Protein AF-A0A8E0I8R3-F1 (afdb_monomer)

Mean predicted aligned error: 4.96 Å

Foldseek 3Di:
DDDDPVNVVVVLVVVCVVQVLLLVLLVVVLVVQVVVQVVVVVPDPDFKGKDAQVVSQVSSVVSVGDDPDPVVSSVNSVVSSVVVLVVVVWAWDDPVPDDPRMTMTGHDPVVVVVVD

Radius of gyration: 15.64 Å; Cα contacts (8 Å, |Δi|>4): 109; chains: 1; bounding box: 36×32×54 Å

Structure (mmCIF, N/CA/C/O backbone):
data_AF-A0A8E0I8R3-F1
#
_entry.id   AF-A0A8E0I8R3-F1
#
loop_
_atom_site.group_PDB
_atom_site.id
_atom_site.type_symbol
_atom_site.label_atom_id
_atom_site.label_alt_id
_atom_site.label_comp_id
_atom_site.label_asym_id
_atom_site.label_entity_id
_atom_site.label_seq_id
_atom_site.pdbx_PDB_ins_code
_atom_site.Cartn_x
_atom_site.Cartn_y
_atom_site.Cartn_z
_atom_site.occupancy
_atom_site.B_iso_or_equiv
_atom_site.auth_seq_id
_atom_site.auth_comp_id
_atom_site.auth_asym_id
_atom_site.auth_atom_id
_atom_site.pdbx_PDB_model_num
ATOM 1 N N . MET A 1 1 ? -1.372 -12.778 -32.739 1.00 64.44 1 MET A N 1
ATOM 2 C CA . MET A 1 1 ? -1.501 -13.107 -31.302 1.00 64.44 1 MET A CA 1
ATOM 3 C C . MET A 1 1 ? -1.943 -11.847 -30.588 1.00 64.44 1 MET A C 1
ATOM 5 O O . MET A 1 1 ? -1.314 -10.819 -30.800 1.00 64.44 1 MET A O 1
ATOM 9 N N . GLY A 1 2 ? -3.061 -11.898 -29.862 1.00 81.56 2 GLY A N 1
ATOM 10 C CA .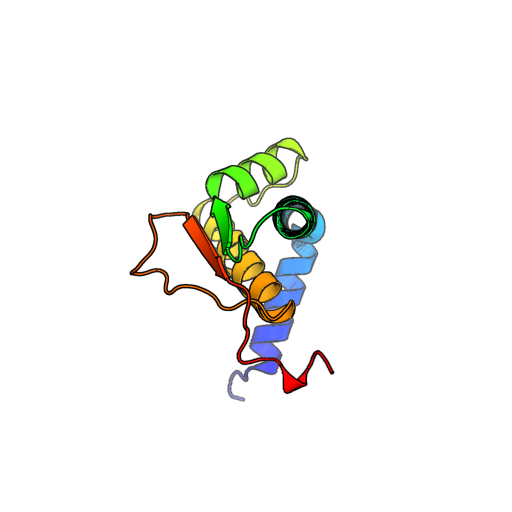 GLY A 1 2 ? -3.536 -10.765 -29.063 1.00 81.56 2 GLY A CA 1
ATOM 11 C C . GLY A 1 2 ? -2.768 -10.673 -27.747 1.00 81.56 2 GLY A C 1
ATOM 12 O O . GLY A 1 2 ? -2.280 -11.691 -27.259 1.00 81.56 2 GLY A O 1
ATOM 13 N N . ILE A 1 3 ? -2.647 -9.463 -27.205 1.00 84.81 3 ILE A N 1
ATOM 14 C CA . ILE A 1 3 ? -2.138 -9.242 -25.849 1.00 84.81 3 ILE A CA 1
ATOM 15 C C . ILE A 1 3 ? -3.190 -9.774 -24.871 1.00 84.81 3 ILE A C 1
ATOM 17 O O . ILE A 1 3 ? -4.355 -9.389 -24.966 1.00 84.81 3 ILE A O 1
ATOM 21 N N . ASP A 1 4 ? -2.787 -10.648 -23.951 1.00 90.94 4 ASP A N 1
ATOM 22 C CA . ASP A 1 4 ? -3.657 -11.180 -22.898 1.00 90.94 4 ASP A CA 1
ATOM 23 C C . ASP A 1 4 ? -3.275 -10.647 -21.505 1.00 90.94 4 ASP A C 1
ATOM 25 O O . ASP A 1 4 ? -2.210 -10.059 -21.300 1.00 90.94 4 ASP A O 1
ATOM 29 N N . ASN A 1 5 ? -4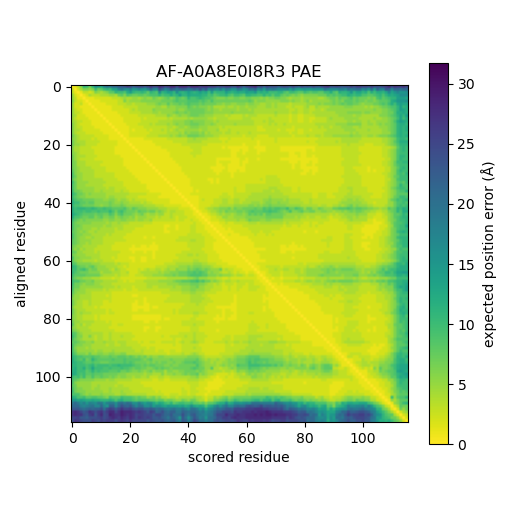.163 -10.847 -20.528 1.00 88.25 5 ASN A N 1
ATOM 30 C CA . ASN A 1 5 ? -3.961 -10.360 -19.164 1.00 88.25 5 ASN A CA 1
ATOM 31 C C . ASN A 1 5 ? -2.722 -10.966 -18.487 1.00 88.25 5 ASN A C 1
ATOM 33 O O . ASN A 1 5 ? -2.051 -10.279 -17.723 1.00 88.25 5 ASN A O 1
ATOM 37 N N . ASN A 1 6 ? -2.380 -12.222 -18.777 1.00 89.50 6 ASN A N 1
ATOM 38 C CA . ASN A 1 6 ? -1.221 -12.866 -18.161 1.00 89.50 6 ASN A CA 1
ATOM 39 C C . ASN A 1 6 ? 0.074 -12.202 -18.634 1.00 89.50 6 ASN A C 1
ATOM 41 O O . ASN A 1 6 ? 0.974 -11.966 -17.830 1.00 89.50 6 ASN A O 1
ATOM 45 N N . GLN A 1 7 ? 0.146 -11.827 -19.912 1.00 90.69 7 GLN A N 1
ATOM 46 C CA . GLN A 1 7 ? 1.272 -11.069 -20.458 1.00 90.69 7 GLN A CA 1
ATOM 47 C C . GLN A 1 7 ? 1.388 -9.671 -19.834 1.00 90.69 7 GLN A C 1
ATOM 49 O O . GLN A 1 7 ? 2.499 -9.212 -19.568 1.00 90.69 7 GLN A O 1
ATOM 54 N N . LEU A 1 8 ? 0.263 -8.996 -19.576 1.00 90.56 8 LEU A N 1
ATOM 55 C CA . LEU A 1 8 ? 0.248 -7.693 -18.897 1.00 90.56 8 LEU A CA 1
ATOM 56 C C . LEU A 1 8 ? 0.720 -7.807 -17.441 1.00 90.56 8 LEU A C 1
ATOM 58 O O . LEU A 1 8 ? 1.541 -7.008 -16.991 1.00 90.56 8 LEU A O 1
ATOM 62 N N . VAL A 1 9 ? 0.240 -8.823 -16.724 1.00 88.12 9 VAL A N 1
ATOM 63 C CA . VAL A 1 9 ? 0.622 -9.102 -15.335 1.00 88.12 9 VAL A CA 1
ATOM 64 C C . VAL A 1 9 ? 2.107 -9.453 -15.231 1.00 88.12 9 VAL A C 1
ATOM 66 O O . VAL A 1 9 ? 2.793 -8.894 -14.379 1.00 88.12 9 VAL A O 1
ATOM 69 N N . ALA A 1 10 ? 2.624 -10.311 -16.116 1.00 90.69 10 ALA A N 1
ATOM 70 C CA . ALA A 1 10 ? 4.043 -10.664 -16.146 1.00 90.69 10 ALA A CA 1
ATOM 71 C C . ALA A 1 10 ? 4.927 -9.422 -16.335 1.00 90.69 10 ALA A C 1
ATOM 73 O O . ALA A 1 10 ? 5.803 -9.160 -15.516 1.00 90.69 10 ALA A O 1
ATOM 74 N N . ARG A 1 11 ? 4.611 -8.579 -17.329 1.00 91.31 11 ARG A N 1
ATOM 75 C CA . ARG A 1 11 ? 5.336 -7.319 -17.571 1.00 91.31 11 ARG A CA 1
ATOM 76 C C . ARG A 1 11 ? 5.312 -6.376 -16.369 1.00 91.31 11 ARG A C 1
ATOM 78 O O . ARG A 1 11 ? 6.303 -5.700 -16.103 1.00 91.31 11 ARG A O 1
ATOM 85 N N . TYR A 1 12 ? 4.188 -6.307 -15.657 1.00 90.00 12 TYR A N 1
ATOM 86 C CA . TYR A 1 12 ? 4.091 -5.512 -14.435 1.00 90.00 12 TYR A CA 1
ATOM 87 C C . TYR A 1 12 ? 5.016 -6.052 -13.339 1.00 90.00 12 TYR A C 1
ATOM 89 O O . TYR A 1 12 ? 5.700 -5.268 -12.687 1.00 90.00 12 TYR A O 1
ATOM 97 N N . PHE A 1 13 ? 5.061 -7.372 -13.139 1.00 88.94 13 PHE A N 1
ATOM 98 C CA . PHE A 1 13 ? 5.939 -7.983 -12.141 1.00 88.94 13 PHE A CA 1
ATOM 99 C C . PHE A 1 13 ? 7.421 -7.854 -12.487 1.00 88.94 13 PHE A C 1
ATOM 101 O O . PHE A 1 13 ? 8.203 -7.567 -11.584 1.00 88.94 13 PHE A O 1
ATOM 108 N N . ASP A 1 14 ? 7.794 -7.969 -13.762 1.00 92.06 14 ASP A N 1
ATOM 109 C CA . ASP A 1 14 ? 9.167 -7.714 -14.211 1.00 92.06 14 ASP A CA 1
ATOM 110 C C . ASP A 1 14 ? 9.579 -6.275 -13.867 1.00 92.06 14 ASP A C 1
ATOM 112 O O . ASP A 1 14 ? 10.589 -6.042 -13.204 1.00 92.06 14 ASP A O 1
ATOM 116 N N . ARG A 1 15 ? 8.721 -5.296 -14.193 1.00 91.25 15 ARG A N 1
ATOM 117 C CA . ARG A 1 15 ? 8.962 -3.889 -13.845 1.00 91.25 15 ARG A CA 1
ATOM 118 C C . ARG A 1 15 ? 8.988 -3.655 -12.333 1.00 91.25 15 ARG A C 1
ATOM 120 O O . ARG A 1 15 ? 9.745 -2.815 -11.857 1.00 91.25 15 ARG A O 1
ATOM 127 N N . LYS A 1 16 ? 8.169 -4.382 -11.566 1.00 91.06 16 LYS A N 1
ATOM 128 C CA . LYS A 1 16 ? 8.187 -4.335 -10.098 1.00 91.06 16 LYS A CA 1
ATOM 129 C C . LYS A 1 16 ? 9.531 -4.830 -9.556 1.00 91.06 16 LYS A C 1
ATOM 131 O O . LYS A 1 16 ? 10.071 -4.218 -8.637 1.00 91.06 16 LYS A O 1
ATOM 136 N N . ALA A 1 17 ? 10.068 -5.908 -10.126 1.00 91.75 17 ALA A N 1
ATOM 137 C CA . ALA A 1 17 ? 11.337 -6.498 -9.715 1.00 91.75 17 ALA A CA 1
ATOM 138 C C . ALA A 1 17 ? 12.520 -5.542 -9.941 1.00 91.75 17 ALA A C 1
ATOM 140 O O . ALA A 1 17 ? 13.355 -5.406 -9.046 1.00 91.75 17 ALA A O 1
ATOM 141 N N . ASP A 1 18 ? 12.534 -4.804 -11.056 1.00 93.31 18 ASP A N 1
ATOM 142 C CA . ASP A 1 18 ? 13.554 -3.778 -11.344 1.00 93.31 18 ASP A CA 1
ATOM 143 C C . ASP A 1 18 ? 13.614 -2.668 -10.276 1.00 93.31 18 ASP A C 1
ATOM 145 O O . ASP A 1 18 ? 14.659 -2.056 -10.056 1.00 93.31 18 ASP A O 1
ATOM 149 N N . HIS A 1 19 ? 12.501 -2.421 -9.579 1.00 94.69 19 HIS A N 1
ATOM 150 C CA . HIS A 1 19 ? 12.374 -1.399 -8.539 1.00 94.69 19 HIS A CA 1
ATOM 151 C C . HIS A 1 19 ? 12.028 -2.004 -7.167 1.00 94.69 19 HIS A C 1
ATOM 153 O O . HIS A 1 19 ? 11.355 -1.374 -6.350 1.00 94.69 19 HIS A O 1
ATOM 159 N N . ALA A 1 20 ? 12.490 -3.228 -6.880 1.00 94.62 20 ALA A N 1
ATOM 160 C CA . ALA A 1 20 ? 12.108 -3.976 -5.678 1.00 94.62 20 ALA A CA 1
ATOM 161 C C . ALA A 1 20 ? 12.317 -3.203 -4.360 1.00 94.62 20 ALA A C 1
ATOM 163 O O . ALA A 1 20 ? 11.484 -3.292 -3.459 1.00 94.62 20 ALA A O 1
ATOM 164 N N . ALA A 1 21 ? 13.393 -2.416 -4.248 1.00 95.69 21 ALA A N 1
ATOM 165 C CA . ALA A 1 21 ? 13.667 -1.607 -3.058 1.00 95.69 21 ALA A CA 1
ATOM 166 C C . ALA A 1 21 ? 12.581 -0.547 -2.798 1.00 95.69 21 ALA A C 1
ATOM 168 O O . ALA A 1 21 ? 12.203 -0.328 -1.650 1.00 95.69 21 ALA A O 1
ATOM 169 N N . PHE A 1 22 ? 12.042 0.059 -3.861 1.00 96.75 22 PHE A N 1
ATOM 170 C CA . PHE A 1 22 ? 10.975 1.055 -3.770 1.00 96.75 22 PHE A CA 1
ATOM 171 C C . PHE A 1 22 ? 9.687 0.413 -3.255 1.00 96.75 22 PHE A C 1
ATOM 173 O O . PHE A 1 22 ? 9.129 0.848 -2.252 1.00 96.75 22 PHE A O 1
ATOM 180 N N . PHE A 1 23 ? 9.265 -0.698 -3.867 1.00 96.56 23 PHE A N 1
ATOM 181 C CA . PHE A 1 23 ? 8.059 -1.412 -3.439 1.00 96.56 23 PHE A CA 1
ATOM 182 C C . PHE A 1 23 ? 8.172 -1.990 -2.027 1.00 96.56 23 PHE A C 1
ATOM 184 O O . PHE A 1 23 ? 7.191 -1.977 -1.289 1.00 96.56 23 PHE A O 1
ATOM 191 N N . LYS A 1 24 ? 9.365 -2.431 -1.615 1.00 96.38 24 LYS A N 1
ATOM 192 C CA . LYS A 1 24 ? 9.614 -2.869 -0.237 1.00 96.38 24 LYS A CA 1
ATOM 193 C C . LYS A 1 24 ? 9.458 -1.725 0.770 1.00 96.38 24 LYS A C 1
ATOM 195 O O . LYS A 1 24 ? 8.917 -1.937 1.850 1.00 96.38 24 LYS A O 1
ATOM 200 N N . ALA A 1 25 ? 9.912 -0.517 0.436 1.00 96.88 25 ALA A N 1
ATOM 201 C CA . ALA A 1 25 ? 9.728 0.644 1.306 1.00 96.88 25 ALA A CA 1
ATOM 202 C C . ALA A 1 25 ? 8.246 1.044 1.428 1.00 96.88 25 ALA A C 1
ATOM 204 O O . ALA A 1 25 ? 7.786 1.371 2.521 1.00 96.88 25 ALA A O 1
ATOM 205 N N . LEU A 1 26 ? 7.485 0.951 0.331 1.00 97.19 26 LEU A N 1
ATOM 206 C CA . LEU A 1 26 ? 6.034 1.154 0.358 1.00 97.19 26 LEU A CA 1
ATOM 207 C C . LEU A 1 26 ? 5.311 0.093 1.198 1.00 97.19 26 LEU A C 1
ATOM 209 O O . LEU A 1 26 ? 4.381 0.425 1.926 1.00 97.19 26 LEU A O 1
ATOM 213 N N . GLU A 1 27 ? 5.737 -1.169 1.111 1.00 96.69 27 GLU A N 1
ATOM 214 C CA . GLU A 1 27 ? 5.187 -2.266 1.916 1.00 96.69 27 GLU A CA 1
ATOM 215 C C . GLU A 1 27 ? 5.428 -2.036 3.407 1.00 96.69 27 GLU A C 1
ATOM 217 O O . GLU A 1 27 ? 4.491 -2.134 4.189 1.00 96.69 27 GLU A O 1
ATOM 222 N N . ALA A 1 28 ? 6.640 -1.624 3.788 1.00 96.81 28 ALA A N 1
ATOM 223 C CA . ALA A 1 28 ? 6.951 -1.287 5.173 1.00 96.81 28 ALA A CA 1
ATOM 224 C C . ALA A 1 28 ? 6.082 -0.129 5.694 1.00 96.81 28 ALA A C 1
ATOM 226 O O . ALA A 1 28 ? 5.558 -0.199 6.801 1.00 96.81 28 ALA A O 1
ATOM 227 N N . TYR A 1 29 ? 5.871 0.920 4.887 1.00 96.69 29 TYR A N 1
ATOM 228 C CA . TYR A 1 29 ? 4.948 1.998 5.253 1.00 96.69 29 TYR A CA 1
ATOM 229 C C . TYR A 1 29 ? 3.512 1.491 5.440 1.00 96.69 29 TYR A C 1
ATOM 231 O O . TYR A 1 29 ? 2.854 1.861 6.408 1.00 96.69 29 TYR A O 1
ATOM 239 N N . LEU A 1 30 ? 3.028 0.642 4.533 1.00 96.75 30 LEU A N 1
ATOM 240 C CA . LEU A 1 30 ? 1.699 0.048 4.635 1.00 96.75 30 LEU A CA 1
ATOM 241 C C . LEU A 1 30 ? 1.557 -0.825 5.891 1.00 96.75 30 LEU A C 1
ATOM 243 O O . LEU A 1 30 ? 0.539 -0.743 6.579 1.00 96.75 30 LEU A O 1
ATOM 247 N N . ASP A 1 31 ? 2.567 -1.640 6.192 1.00 96.50 31 ASP A N 1
ATOM 248 C CA . ASP A 1 31 ? 2.615 -2.487 7.383 1.00 96.50 31 ASP A CA 1
ATOM 249 C C . ASP A 1 31 ? 2.547 -1.657 8.662 1.00 96.50 31 ASP A C 1
ATOM 251 O O . ASP A 1 31 ? 1.743 -1.977 9.537 1.00 96.50 31 ASP A O 1
ATOM 255 N N . ASP A 1 32 ? 3.314 -0.563 8.742 1.00 96.50 32 ASP A N 1
ATOM 256 C CA . ASP A 1 32 ? 3.269 0.365 9.876 1.00 96.50 32 ASP A CA 1
ATOM 257 C C . ASP A 1 32 ? 1.835 0.873 10.109 1.00 96.50 32 ASP A C 1
ATOM 259 O O . ASP A 1 32 ? 1.332 0.840 11.232 1.00 96.50 32 ASP A O 1
ATOM 263 N N . GLN A 1 33 ? 1.158 1.317 9.045 1.00 96.12 33 GLN A N 1
ATOM 264 C CA . GLN A 1 33 ? -0.186 1.906 9.124 1.00 96.12 33 GLN A CA 1
ATOM 265 C C . GLN A 1 33 ? -1.270 0.877 9.463 1.00 96.12 33 GLN A C 1
ATOM 267 O O . GLN A 1 33 ? -2.192 1.159 10.227 1.00 96.12 33 GLN A O 1
ATOM 272 N N . ILE A 1 34 ? -1.163 -0.342 8.932 1.00 94.38 34 ILE A N 1
ATOM 273 C CA . ILE A 1 34 ? -2.085 -1.427 9.286 1.00 94.38 34 ILE A CA 1
ATOM 274 C C . ILE A 1 34 ? -1.851 -1.888 10.727 1.00 94.38 34 ILE A C 1
ATOM 276 O O . ILE A 1 34 ? -2.814 -2.163 11.441 1.00 94.38 34 ILE A O 1
ATOM 280 N N . ASN A 1 35 ? -0.597 -1.956 11.173 1.00 95.25 35 ASN A N 1
ATOM 281 C CA . ASN A 1 35 ? -0.268 -2.326 12.545 1.00 95.25 35 ASN A CA 1
ATOM 282 C C . ASN A 1 35 ? -0.739 -1.269 13.557 1.00 95.25 35 ASN A C 1
ATOM 284 O O . ASN A 1 35 ? -1.167 -1.615 14.660 1.00 95.25 35 ASN A O 1
ATOM 288 N N . GLU A 1 36 ? -0.710 0.008 13.175 1.00 94.56 36 GLU A N 1
ATOM 289 C CA . GLU A 1 36 ? -1.325 1.087 13.946 1.00 94.56 36 GLU A CA 1
ATOM 290 C C . GLU A 1 36 ? -2.830 0.844 14.115 1.00 94.56 36 GLU A C 1
ATOM 292 O O . GLU A 1 36 ? -3.290 0.742 15.252 1.00 94.56 36 GLU A O 1
ATOM 297 N N . LEU A 1 37 ? -3.575 0.604 13.025 1.00 93.69 37 LEU A N 1
ATOM 298 C CA . LEU A 1 37 ? -5.002 0.257 13.112 1.00 93.69 37 LEU A CA 1
ATOM 299 C C . LEU A 1 37 ? -5.242 -0.985 13.986 1.00 93.69 37 LEU A C 1
ATOM 301 O O . LEU A 1 37 ? -6.130 -0.978 14.837 1.00 93.69 37 LEU A O 1
ATOM 305 N N . TYR A 1 38 ? -4.446 -2.041 13.800 1.00 92.12 38 TYR A N 1
ATOM 306 C CA . TYR A 1 38 ? -4.541 -3.269 14.594 1.00 92.12 38 TYR A CA 1
ATOM 307 C C . TYR A 1 38 ? -4.361 -2.997 16.093 1.00 92.12 38 TYR A C 1
ATOM 309 O O . TYR A 1 38 ? -5.089 -3.541 16.920 1.00 92.12 38 TYR A O 1
ATOM 317 N N . THR A 1 39 ? -3.424 -2.120 16.449 1.00 94.56 39 THR A N 1
ATOM 318 C CA . THR A 1 39 ? -3.179 -1.729 17.840 1.00 94.56 39 THR A CA 1
ATOM 319 C C . THR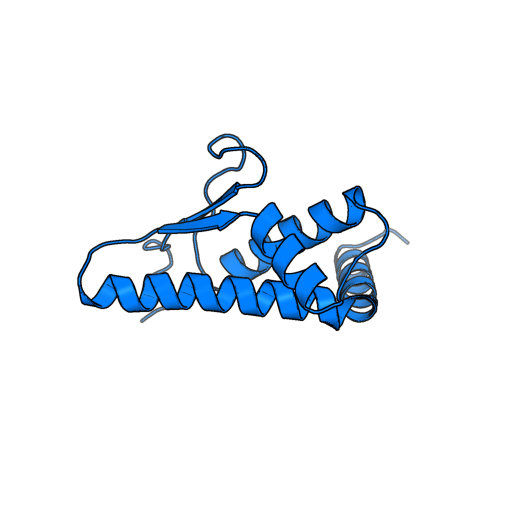 A 1 39 ? -4.326 -0.878 18.385 1.00 94.56 39 THR A C 1
ATOM 321 O O . THR A 1 39 ? -4.794 -1.123 19.494 1.00 94.56 39 THR A O 1
ATOM 324 N N . THR A 1 40 ? -4.821 0.082 17.601 1.00 92.50 40 THR A N 1
ATOM 325 C CA . THR A 1 40 ? -5.932 0.976 17.966 1.00 92.50 40 THR A CA 1
ATOM 326 C C . THR A 1 40 ? -7.258 0.233 18.163 1.00 92.50 40 THR A C 1
ATOM 328 O O . THR A 1 40 ? -8.086 0.655 18.975 1.00 92.50 40 THR A O 1
ATOM 331 N N . LEU A 1 41 ? -7.454 -0.896 17.480 1.00 92.75 41 LEU A N 1
ATOM 332 C CA . LEU A 1 41 ? -8.609 -1.783 17.653 1.00 92.75 41 LEU A CA 1
ATOM 333 C C . LEU A 1 41 ? -8.677 -2.465 19.030 1.00 92.75 41 LEU A C 1
ATOM 335 O O . LEU A 1 41 ?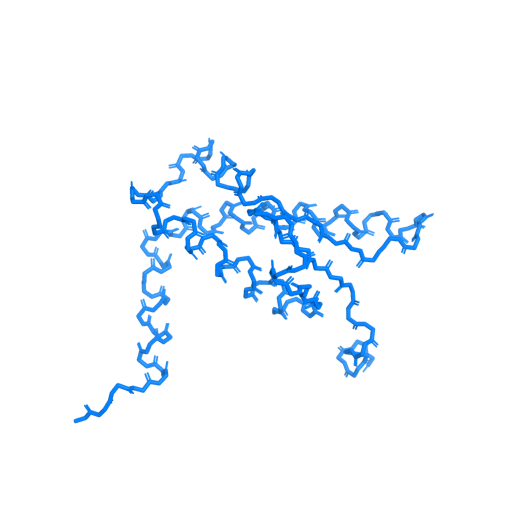 -9.740 -2.963 19.397 1.00 92.75 41 LEU A O 1
ATOM 339 N N . ASN A 1 42 ? -7.588 -2.480 19.808 1.00 92.75 42 ASN A N 1
ATOM 340 C CA . ASN A 1 42 ? -7.624 -3.011 21.176 1.00 92.75 42 ASN A CA 1
ATOM 341 C C . ASN A 1 42 ? -8.474 -2.143 22.115 1.00 92.75 42 ASN A C 1
ATOM 343 O O . ASN A 1 42 ? -9.086 -2.666 23.044 1.00 92.75 42 ASN A O 1
ATOM 347 N N . ASP A 1 43 ? -8.529 -0.836 21.849 1.00 94.81 43 ASP A N 1
ATOM 348 C CA . ASP A 1 43 ? -9.139 0.151 22.745 1.00 94.81 43 ASP A CA 1
ATOM 349 C C . ASP A 1 43 ? -10.288 0.936 22.087 1.00 94.81 43 ASP A C 1
ATOM 351 O O . ASP A 1 43 ? -11.000 1.686 22.757 1.00 94.81 43 ASP A O 1
ATOM 355 N N . THR A 1 44 ? -10.487 0.796 20.772 1.00 93.44 44 THR A N 1
ATOM 356 C CA . THR A 1 44 ? -11.464 1.586 20.007 1.00 93.44 44 THR A CA 1
ATOM 357 C C . THR A 1 44 ? -12.142 0.776 18.895 1.00 93.44 44 THR A C 1
ATOM 359 O O . THR A 1 44 ? -11.719 -0.321 18.549 1.00 93.44 44 THR A O 1
ATOM 362 N N . PHE A 1 45 ? -13.181 1.356 18.285 1.00 90.88 45 PHE A N 1
ATOM 363 C CA . PHE A 1 45 ? -13.845 0.823 17.087 1.00 90.88 45 PHE A CA 1
ATOM 364 C C . PHE A 1 45 ? -13.332 1.456 15.783 1.00 90.88 45 PHE A C 1
ATOM 366 O O . PHE A 1 45 ? -14.083 1.548 14.813 1.00 90.88 45 PHE A O 1
ATOM 373 N N . ALA A 1 46 ? -12.089 1.947 15.756 1.00 91.94 46 ALA A N 1
ATOM 374 C CA . ALA A 1 46 ? -11.501 2.445 14.517 1.00 91.94 46 ALA A CA 1
ATOM 375 C C . ALA A 1 46 ? -11.475 1.326 13.467 1.00 91.94 46 ALA A C 1
ATOM 377 O O . ALA A 1 46 ? -11.022 0.223 13.743 1.00 91.94 46 ALA A O 1
ATOM 378 N N . ASP A 1 47 ? -11.957 1.600 12.262 1.00 93.12 47 ASP A N 1
ATOM 379 C CA . ASP A 1 47 ? -12.068 0.608 11.187 1.00 93.12 47 ASP A CA 1
ATOM 380 C C . ASP A 1 47 ? -11.389 1.064 9.893 1.00 93.12 47 ASP A C 1
ATOM 382 O O . ASP A 1 47 ? -11.524 0.406 8.864 1.00 93.12 47 ASP A O 1
ATOM 386 N N . THR A 1 48 ? -10.693 2.199 9.931 1.00 93.75 48 THR A N 1
ATOM 387 C CA . THR A 1 48 ? -10.209 2.918 8.755 1.00 93.75 48 THR A CA 1
ATOM 388 C C . THR A 1 48 ? -8.690 3.085 8.819 1.00 93.75 48 THR A C 1
ATOM 390 O O . THR A 1 48 ? -8.150 3.499 9.841 1.00 93.75 48 THR A O 1
ATOM 393 N N . VAL A 1 49 ? -8.012 2.798 7.708 1.00 94.94 49 VAL A N 1
ATOM 394 C CA . VAL A 1 49 ? -6.616 3.155 7.431 1.00 94.94 49 VAL A CA 1
ATOM 395 C C . VAL A 1 49 ? -6.610 4.275 6.397 1.00 94.94 49 VAL A C 1
ATOM 397 O O . VAL A 1 49 ? -7.217 4.139 5.333 1.00 94.94 49 VAL A O 1
ATOM 400 N N . THR A 1 50 ? -5.883 5.351 6.680 1.00 94.75 50 THR A N 1
ATOM 401 C CA . THR A 1 50 ? -5.651 6.447 5.734 1.00 94.75 50 THR A CA 1
ATOM 402 C C . THR A 1 50 ? -4.173 6.482 5.382 1.00 94.75 50 THR A C 1
ATOM 404 O O . THR A 1 50 ? -3.334 6.626 6.263 1.00 94.75 50 THR A O 1
ATOM 407 N N . LEU A 1 51 ? -3.848 6.362 4.100 1.00 96.00 51 LEU A N 1
ATOM 408 C CA . LEU A 1 51 ? -2.483 6.457 3.595 1.00 96.00 51 LEU A CA 1
ATOM 409 C C . LEU A 1 51 ? -2.305 7.756 2.816 1.00 96.00 51 LEU A C 1
ATOM 411 O O . LEU A 1 51 ? -3.171 8.131 2.025 1.00 96.00 51 LEU A O 1
ATOM 415 N N . SER A 1 52 ? -1.145 8.385 2.980 1.00 95.50 52 SER A N 1
ATOM 416 C CA . SER A 1 52 ? -0.698 9.491 2.132 1.00 95.50 52 SER A CA 1
ATOM 417 C C . SER A 1 52 ? 0.349 8.979 1.146 1.00 95.50 52 SER A C 1
ATOM 419 O O . SER A 1 52 ? 1.366 8.411 1.554 1.00 95.50 52 SER A O 1
ATOM 421 N N . LEU A 1 53 ? 0.112 9.190 -0.150 1.00 94.88 53 LEU A N 1
ATOM 422 C CA . LEU A 1 53 ? 1.065 8.823 -1.198 1.00 94.88 53 LEU A CA 1
ATOM 423 C C . LEU A 1 53 ? 2.367 9.611 -1.078 1.00 94.88 53 LEU A C 1
ATOM 425 O O . LEU A 1 53 ? 3.440 9.020 -1.182 1.00 94.88 53 LEU A O 1
ATOM 429 N N . ASP A 1 54 ? 2.280 10.902 -0.765 1.00 94.94 54 ASP A N 1
ATOM 430 C CA . ASP A 1 54 ? 3.453 11.762 -0.605 1.00 94.94 54 ASP A CA 1
ATOM 431 C C . ASP A 1 54 ? 4.345 11.271 0.544 1.00 94.94 54 ASP A C 1
ATOM 433 O O . ASP A 1 54 ? 5.565 11.192 0.404 1.00 94.94 54 ASP A O 1
ATOM 437 N N . VAL A 1 55 ? 3.742 10.867 1.671 1.00 96.12 55 VAL A N 1
ATOM 438 C CA . VAL A 1 55 ? 4.480 10.298 2.812 1.00 96.12 55 VAL A CA 1
ATOM 439 C C . VAL A 1 55 ? 5.103 8.951 2.449 1.00 96.12 55 VAL A C 1
ATOM 441 O O . VAL A 1 55 ? 6.257 8.698 2.801 1.00 96.12 55 VAL A O 1
ATOM 444 N N . ALA A 1 56 ? 4.372 8.092 1.737 1.00 95.69 56 ALA A N 1
ATOM 445 C CA . ALA A 1 56 ? 4.872 6.791 1.305 1.00 95.69 56 ALA A CA 1
ATOM 446 C C . ALA A 1 56 ? 6.097 6.931 0.383 1.00 95.69 56 ALA A C 1
ATOM 448 O O . ALA A 1 56 ? 7.128 6.293 0.611 1.00 95.69 56 ALA A O 1
ATOM 449 N N . ILE A 1 57 ? 6.007 7.812 -0.618 1.00 96.56 57 ILE A N 1
ATOM 450 C CA . ILE A 1 57 ? 7.096 8.107 -1.558 1.00 96.56 57 ILE A CA 1
ATOM 451 C C . ILE A 1 57 ? 8.271 8.755 -0.821 1.00 96.56 57 ILE A C 1
ATOM 453 O O . ILE A 1 57 ? 9.412 8.330 -0.995 1.00 96.56 57 ILE A O 1
ATOM 457 N N . ALA A 1 58 ? 8.015 9.708 0.079 1.00 96.19 58 ALA A N 1
ATOM 458 C CA . ALA A 1 58 ? 9.064 10.329 0.883 1.00 96.19 58 ALA A CA 1
ATOM 459 C C . ALA A 1 58 ? 9.812 9.305 1.756 1.00 96.19 58 ALA A C 1
ATOM 461 O O . ALA A 1 58 ? 11.041 9.358 1.835 1.00 96.19 58 ALA A O 1
ATOM 462 N N . LYS A 1 59 ? 9.111 8.341 2.372 1.00 94.50 59 LYS A N 1
ATOM 463 C CA . LYS A 1 59 ? 9.745 7.231 3.107 1.00 94.50 59 LYS A CA 1
ATOM 464 C C . LYS A 1 59 ? 10.604 6.356 2.187 1.00 94.50 59 LYS A C 1
ATOM 466 O O . LYS A 1 59 ? 11.710 5.978 2.573 1.00 94.50 59 LYS A O 1
ATOM 471 N N . ALA A 1 60 ? 10.142 6.065 0.969 1.00 95.88 60 ALA A N 1
ATOM 472 C CA . ALA A 1 60 ? 10.938 5.327 -0.013 1.00 95.88 60 ALA A CA 1
ATOM 473 C C . ALA A 1 60 ? 12.215 6.089 -0.406 1.00 95.88 60 ALA A C 1
ATOM 475 O O . ALA A 1 60 ? 13.308 5.518 -0.382 1.00 95.88 60 ALA A O 1
ATOM 476 N N . HIS A 1 61 ? 12.105 7.397 -0.653 1.00 96.44 61 HIS A N 1
ATOM 477 C CA . HIS A 1 61 ? 13.251 8.256 -0.961 1.00 96.44 61 HIS A CA 1
ATOM 478 C C . HIS A 1 61 ? 14.245 8.334 0.201 1.00 96.44 61 HIS A C 1
ATOM 480 O O . HIS A 1 61 ? 15.451 8.261 -0.028 1.00 96.44 61 HIS A O 1
ATOM 486 N N . GLN A 1 62 ? 13.768 8.418 1.448 1.00 93.94 62 GLN A N 1
ATOM 487 C CA . GLN A 1 62 ? 14.616 8.376 2.651 1.00 93.94 62 GLN A CA 1
ATOM 488 C C . GLN A 1 62 ? 15.389 7.056 2.777 1.00 93.94 62 GLN A C 1
ATOM 490 O O . GLN A 1 62 ? 16.514 7.049 3.272 1.00 93.94 62 GLN A O 1
ATOM 495 N N . ALA A 1 63 ? 14.821 5.952 2.287 1.00 91.31 63 ALA A N 1
ATOM 496 C CA . ALA A 1 63 ? 15.488 4.655 2.194 1.00 91.31 63 ALA A CA 1
ATOM 497 C C . ALA A 1 63 ? 16.422 4.527 0.969 1.00 91.31 63 ALA A C 1
ATOM 499 O O . ALA A 1 63 ? 16.984 3.457 0.733 1.00 91.31 63 ALA A O 1
ATOM 500 N N . GLY A 1 64 ? 16.593 5.594 0.180 1.00 92.19 64 GLY A N 1
ATOM 501 C CA . GLY A 1 64 ? 17.417 5.610 -1.030 1.00 92.19 64 GLY A CA 1
ATOM 502 C C . GLY A 1 64 ? 16.779 4.916 -2.237 1.00 92.19 64 GLY A C 1
ATOM 503 O O . GLY A 1 64 ? 17.471 4.659 -3.220 1.00 92.19 64 GLY A O 1
ATOM 504 N N . ALA A 1 65 ? 15.483 4.601 -2.180 1.00 94.62 65 ALA A N 1
ATOM 505 C CA . ALA A 1 65 ? 14.757 3.942 -3.257 1.00 94.62 65 ALA A CA 1
ATOM 506 C C . ALA A 1 65 ? 13.859 4.943 -3.992 1.00 94.62 65 ALA A C 1
ATOM 508 O O . ALA A 1 65 ? 12.951 5.521 -3.400 1.00 94.62 65 ALA A O 1
ATOM 509 N N . LYS A 1 66 ? 14.105 5.136 -5.290 1.00 93.38 66 LYS A N 1
ATOM 510 C CA . LYS A 1 66 ? 13.403 6.118 -6.124 1.00 93.38 66 LYS A CA 1
ATOM 511 C C . LYS A 1 66 ? 13.115 5.558 -7.516 1.00 93.38 66 LYS A C 1
ATOM 513 O O . LYS A 1 66 ? 13.894 4.757 -8.038 1.00 93.38 66 LYS A O 1
ATOM 518 N N . ILE A 1 67 ? 12.022 6.012 -8.121 1.00 92.44 67 ILE A N 1
ATOM 519 C CA . ILE A 1 67 ? 11.772 5.903 -9.561 1.00 92.44 67 ILE A CA 1
ATOM 520 C C . ILE A 1 67 ? 12.023 7.285 -10.187 1.00 92.44 67 ILE A C 1
ATOM 522 O O . ILE A 1 67 ? 11.519 8.294 -9.706 1.00 92.44 67 ILE A O 1
ATOM 526 N N . ASP A 1 68 ? 12.855 7.353 -11.231 1.00 90.62 68 ASP A N 1
ATOM 527 C CA . ASP A 1 68 ? 13.349 8.637 -11.761 1.00 90.62 68 ASP A CA 1
ATOM 528 C C . ASP A 1 68 ? 12.255 9.527 -12.358 1.00 90.62 68 ASP A C 1
ATOM 530 O O . ASP A 1 68 ? 12.330 10.750 -12.240 1.00 90.62 68 ASP A O 1
ATOM 534 N N . ASP A 1 69 ? 11.259 8.913 -12.995 1.00 93.00 69 ASP A N 1
ATOM 535 C CA . ASP A 1 69 ? 10.093 9.597 -13.546 1.00 93.00 69 ASP A CA 1
ATOM 536 C C . ASP A 1 69 ? 9.030 9.787 -12.446 1.00 93.00 69 ASP A C 1
ATOM 538 O O . ASP A 1 69 ? 8.444 8.789 -12.013 1.00 93.00 69 ASP A O 1
ATOM 542 N N . PRO A 1 70 ? 8.739 11.034 -12.018 1.00 90.38 70 PRO A N 1
ATOM 543 C CA . PRO A 1 70 ? 7.777 11.302 -10.950 1.00 90.38 70 PRO A CA 1
ATOM 544 C C . PRO A 1 70 ? 6.365 10.796 -11.261 1.00 90.38 70 PRO A C 1
ATOM 546 O O . PRO A 1 70 ? 5.691 10.269 -10.382 1.00 90.38 70 PRO A O 1
ATOM 549 N N . ALA A 1 71 ? 5.923 10.885 -12.520 1.00 91.19 71 ALA A N 1
ATOM 550 C CA . ALA A 1 71 ? 4.590 10.418 -12.895 1.00 91.19 71 ALA A CA 1
ATOM 551 C C . ALA A 1 71 ? 4.505 8.886 -12.816 1.00 91.19 71 ALA A C 1
ATOM 553 O O . ALA A 1 71 ? 3.523 8.326 -12.326 1.00 91.19 71 ALA A O 1
ATOM 554 N N . ALA A 1 72 ? 5.554 8.192 -13.267 1.00 91.50 72 ALA A N 1
ATOM 555 C CA . ALA A 1 72 ? 5.638 6.743 -13.128 1.00 91.50 72 ALA A CA 1
ATOM 556 C C . ALA A 1 72 ? 5.737 6.312 -11.657 1.00 91.50 72 ALA A C 1
ATOM 558 O O . ALA A 1 72 ? 5.170 5.283 -11.292 1.00 91.50 72 ALA A O 1
ATOM 559 N N . GLU A 1 73 ? 6.432 7.087 -10.823 1.00 94.62 73 GLU A N 1
ATOM 560 C CA . GLU A 1 73 ? 6.572 6.844 -9.389 1.00 94.62 73 GLU A CA 1
ATOM 561 C C . GLU A 1 73 ? 5.224 6.906 -8.662 1.00 94.62 73 GLU A C 1
ATOM 563 O O . GLU A 1 73 ? 4.849 5.954 -7.974 1.00 94.62 73 GLU A O 1
ATOM 568 N N . GLU A 1 74 ? 4.456 7.974 -8.880 1.00 93.44 74 GLU A N 1
ATOM 569 C CA . GLU A 1 74 ? 3.120 8.148 -8.302 1.00 93.44 74 GLU A CA 1
ATOM 570 C C . GLU A 1 74 ? 2.159 7.035 -8.745 1.00 93.44 74 GLU A C 1
ATOM 572 O O . GLU A 1 74 ? 1.462 6.430 -7.921 1.00 93.44 74 GLU A O 1
ATOM 577 N N . ILE A 1 75 ? 2.160 6.694 -10.040 1.00 93.25 75 ILE A N 1
ATOM 578 C CA . ILE A 1 75 ? 1.348 5.597 -10.587 1.00 93.25 75 ILE A CA 1
ATOM 579 C C . ILE A 1 75 ? 1.762 4.256 -9.971 1.00 93.25 75 ILE A C 1
ATOM 581 O O . ILE A 1 75 ? 0.904 3.427 -9.646 1.00 93.25 75 ILE A O 1
ATOM 585 N N . ALA A 1 76 ? 3.064 4.008 -9.816 1.00 94.06 76 ALA A N 1
ATOM 586 C CA . ALA A 1 76 ? 3.579 2.781 -9.222 1.00 94.06 76 ALA A CA 1
ATOM 587 C C . ALA A 1 76 ? 3.168 2.659 -7.751 1.00 94.06 76 ALA A C 1
ATOM 589 O O . ALA A 1 76 ? 2.656 1.606 -7.360 1.00 94.06 76 ALA A O 1
ATOM 590 N N . ALA A 1 77 ? 3.336 3.729 -6.969 1.00 95.75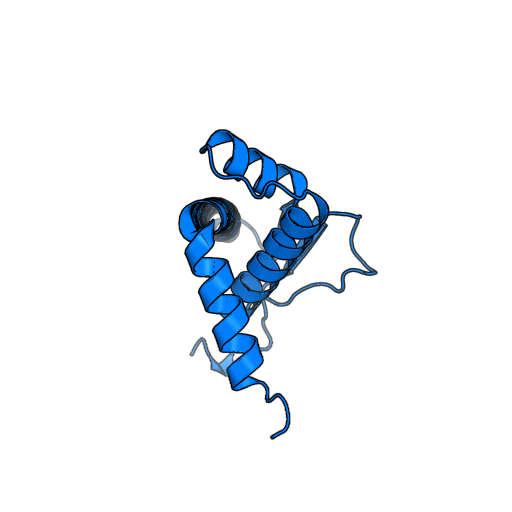 77 ALA A N 1
ATOM 591 C CA . ALA A 1 77 ? 2.976 3.765 -5.558 1.00 95.75 77 ALA A CA 1
ATOM 592 C C . ALA A 1 77 ? 1.473 3.553 -5.349 1.00 95.75 77 ALA A C 1
ATOM 594 O O . ALA A 1 77 ? 1.076 2.657 -4.602 1.00 95.75 77 ALA A O 1
ATOM 595 N N . THR A 1 78 ? 0.641 4.298 -6.082 1.00 94.44 78 THR A N 1
ATOM 596 C CA . THR A 1 78 ? -0.825 4.198 -6.010 1.00 94.44 78 THR A CA 1
ATOM 597 C C . THR A 1 78 ? -1.303 2.785 -6.317 1.00 94.44 78 THR A C 1
ATOM 599 O O . THR A 1 78 ? -2.006 2.163 -5.520 1.00 94.44 78 THR A O 1
ATOM 602 N N . ASN A 1 79 ? -0.879 2.238 -7.461 1.00 93.31 79 ASN A N 1
ATOM 603 C CA . ASN A 1 79 ? -1.310 0.912 -7.894 1.00 93.31 79 ASN A CA 1
ATOM 604 C C . ASN A 1 79 ? -0.841 -0.188 -6.947 1.00 93.31 79 ASN A C 1
ATOM 606 O O . ASN A 1 79 ? -1.556 -1.171 -6.752 1.00 93.31 79 ASN A O 1
ATOM 610 N N . TYR A 1 80 ? 0.367 -0.055 -6.402 1.00 95.31 80 TYR A N 1
ATOM 611 C CA . TYR A 1 80 ? 0.895 -1.028 -5.462 1.00 95.31 80 TYR A CA 1
ATOM 612 C C . TYR A 1 80 ? 0.090 -1.038 -4.166 1.00 95.31 80 TYR A C 1
ATOM 614 O O . TYR A 1 80 ? -0.426 -2.084 -3.783 1.00 95.31 80 TYR A O 1
ATOM 622 N N . LEU A 1 81 ? -0.098 0.130 -3.548 1.00 95.81 81 LEU A N 1
ATOM 623 C CA . LEU A 1 81 ? -0.834 0.248 -2.291 1.00 95.81 81 LEU A CA 1
ATOM 624 C C . LEU A 1 81 ? -2.294 -0.200 -2.440 1.00 95.81 81 LEU A C 1
ATOM 626 O O . LEU A 1 81 ? -2.788 -0.923 -1.580 1.00 95.81 81 LEU A O 1
ATOM 630 N N . PHE A 1 82 ? -2.967 0.124 -3.551 1.00 93.69 82 PHE A N 1
ATOM 631 C CA . PHE A 1 82 ? -4.317 -0.390 -3.832 1.00 93.69 82 PHE A CA 1
ATOM 632 C C . PHE A 1 82 ? -4.358 -1.918 -3.898 1.00 93.69 82 PHE A C 1
ATOM 634 O O . PHE A 1 82 ? -5.225 -2.543 -3.282 1.00 93.69 82 PHE A O 1
ATOM 641 N N . LYS A 1 83 ? -3.423 -2.531 -4.634 1.00 92.12 83 LYS A N 1
ATOM 642 C CA . LYS A 1 83 ? -3.353 -3.992 -4.768 1.00 92.12 83 LYS A CA 1
ATOM 643 C C . LYS A 1 83 ? -3.087 -4.663 -3.424 1.00 92.12 83 LYS A C 1
ATOM 645 O O . LYS A 1 83 ? -3.756 -5.646 -3.123 1.00 92.12 83 LYS A O 1
ATOM 650 N N . GLU A 1 84 ? -2.175 -4.127 -2.616 1.00 94.75 84 GLU A N 1
ATOM 651 C CA . GLU A 1 84 ? -1.832 -4.701 -1.309 1.00 94.75 84 GLU A CA 1
ATOM 652 C C . GLU A 1 84 ? -2.933 -4.506 -0.256 1.00 94.75 84 GLU A C 1
ATOM 654 O O . GLU A 1 84 ? -3.237 -5.417 0.509 1.00 94.75 84 GLU A O 1
ATOM 659 N N . LEU A 1 85 ? -3.609 -3.356 -0.230 1.00 93.81 85 LEU A N 1
ATOM 660 C CA . LEU A 1 85 ? -4.772 -3.157 0.642 1.00 93.81 85 LEU A CA 1
ATOM 661 C C . LEU A 1 85 ? -5.905 -4.131 0.286 1.00 93.81 85 LEU A C 1
ATOM 663 O O . LEU A 1 85 ? -6.487 -4.771 1.165 1.00 93.81 85 LEU A O 1
ATOM 667 N N . SER A 1 86 ? -6.187 -4.283 -1.011 1.00 90.62 86 SER A N 1
ATOM 668 C CA . SER A 1 86 ? -7.205 -5.217 -1.489 1.00 90.62 86 SER A CA 1
ATOM 669 C C . SER A 1 86 ? -6.817 -6.679 -1.247 1.00 90.62 86 SER A C 1
ATOM 671 O O . SER A 1 86 ? -7.699 -7.476 -0.925 1.00 90.62 86 SER A O 1
ATOM 673 N N . SER A 1 87 ? -5.539 -7.055 -1.393 1.00 90.19 87 SER A N 1
ATOM 674 C CA . SER A 1 87 ? -5.059 -8.426 -1.145 1.00 90.19 87 SER A CA 1
ATOM 675 C C . SER A 1 87 ? -5.188 -8.809 0.332 1.00 90.19 87 SER A C 1
ATOM 677 O O . SER A 1 87 ? -5.539 -9.944 0.648 1.00 90.19 87 SER A O 1
ATOM 679 N N . ARG A 1 88 ? -5.009 -7.835 1.233 1.00 90.69 88 ARG A N 1
ATOM 680 C CA . ARG A 1 88 ? -5.224 -7.966 2.684 1.00 90.69 88 ARG A CA 1
ATOM 681 C C . ARG A 1 88 ? -6.703 -7.966 3.086 1.00 90.69 88 ARG A C 1
ATOM 683 O O . ARG A 1 88 ? -7.021 -8.083 4.267 1.00 90.69 88 ARG A O 1
ATOM 690 N N . GLY A 1 89 ? -7.613 -7.865 2.117 1.00 90.12 89 GLY A N 1
ATOM 691 C CA . GLY A 1 89 ? -9.054 -7.964 2.329 1.00 90.12 89 GLY A CA 1
ATOM 692 C C . GLY A 1 89 ? -9.720 -6.673 2.801 1.00 90.12 89 GLY A C 1
ATOM 693 O O . GLY A 1 89 ? -10.889 -6.723 3.182 1.00 90.12 89 GLY A O 1
ATOM 694 N N . LEU A 1 90 ? -9.026 -5.531 2.765 1.00 91.94 90 LEU A N 1
ATOM 695 C CA . LEU A 1 90 ? -9.610 -4.231 3.094 1.00 91.94 90 LEU A CA 1
ATOM 696 C C . LEU A 1 90 ? -10.479 -3.719 1.939 1.00 91.94 90 LEU A C 1
ATOM 698 O O . LEU A 1 90 ? -10.215 -3.972 0.763 1.00 91.94 90 LEU A O 1
ATOM 702 N N . TRP A 1 91 ? -11.538 -2.993 2.281 1.00 93.00 91 TRP A N 1
ATOM 703 C CA . TRP A 1 91 ? -12.380 -2.296 1.318 1.00 93.00 91 TRP A CA 1
ATOM 704 C C . TRP A 1 91 ? -11.790 -0.919 1.017 1.00 93.00 91 TRP A C 1
ATOM 706 O O . TRP A 1 91 ? -11.526 -0.151 1.936 1.00 93.00 91 TRP A O 1
ATOM 716 N N . LEU A 1 92 ? -11.597 -0.594 -0.258 1.00 93.00 92 LEU A N 1
ATOM 717 C CA . LEU A 1 92 ? -11.075 0.703 -0.685 1.00 93.00 92 LEU A CA 1
ATOM 718 C C . LEU A 1 92 ? -12.222 1.691 -0.900 1.00 93.00 92 LEU A C 1
ATOM 720 O O . LEU A 1 92 ? -13.163 1.398 -1.640 1.00 93.00 92 LEU A O 1
ATOM 724 N N . GLN A 1 93 ? -12.122 2.869 -0.284 1.00 93.00 93 GLN A N 1
ATOM 725 C CA . GLN A 1 93 ? -12.996 3.989 -0.611 1.00 93.00 93 GLN A CA 1
ATOM 726 C C . GLN A 1 93 ? -12.663 4.499 -2.014 1.00 93.00 93 GLN A C 1
ATOM 728 O O . GLN A 1 93 ? -11.507 4.486 -2.440 1.00 93.00 93 GLN A O 1
ATOM 733 N N . SER A 1 94 ? -13.692 4.928 -2.741 1.00 87.25 94 SER A N 1
ATOM 734 C CA . SER A 1 94 ? -13.524 5.355 -4.123 1.00 87.25 94 SER A CA 1
ATOM 735 C C . SER A 1 94 ? -12.677 6.639 -4.201 1.00 87.25 94 SER A C 1
ATOM 737 O O . SER A 1 94 ? -12.904 7.544 -3.392 1.00 87.25 94 SER A O 1
ATOM 739 N N . PRO A 1 95 ? -11.721 6.754 -5.147 1.00 82.88 95 PRO A N 1
ATOM 740 C CA . PRO A 1 95 ? -10.809 7.902 -5.223 1.00 82.88 95 PRO A CA 1
ATOM 741 C C . PRO A 1 95 ? -11.487 9.262 -5.454 1.00 82.88 95 PRO A C 1
ATOM 743 O O . PRO A 1 95 ? -10.928 10.299 -5.123 1.00 82.88 95 PRO A O 1
ATOM 746 N N . ASP A 1 96 ? -12.696 9.282 -6.023 1.00 86.19 96 ASP A N 1
ATOM 747 C CA . ASP A 1 96 ? -13.519 10.492 -6.187 1.00 86.19 96 ASP A CA 1
ATOM 748 C C . ASP A 1 96 ? -14.087 11.016 -4.857 1.00 86.19 96 ASP A C 1
ATOM 750 O O . ASP A 1 96 ? -14.573 12.142 -4.784 1.00 86.19 96 ASP A O 1
ATOM 754 N N . GLN A 1 97 ? -14.014 10.204 -3.802 1.00 85.00 97 GLN A N 1
ATOM 755 C CA . GLN A 1 97 ? -14.468 10.525 -2.451 1.00 85.00 97 GLN A CA 1
ATOM 756 C C . GLN A 1 97 ? -13.305 10.747 -1.477 1.00 85.00 97 GLN A C 1
ATOM 758 O O . GLN A 1 97 ? -13.521 10.740 -0.262 1.00 85.00 97 GLN A O 1
ATOM 763 N N . THR A 1 98 ? -12.079 10.887 -1.976 1.00 85.88 98 THR A N 1
ATOM 764 C CA . THR A 1 98 ? -10.876 11.103 -1.167 1.00 85.88 98 THR A CA 1
ATOM 765 C C . THR A 1 98 ? -10.154 12.364 -1.617 1.00 85.88 98 THR A C 1
ATOM 767 O O . THR A 1 98 ? -10.270 12.789 -2.765 1.00 85.88 98 THR A O 1
ATOM 770 N N . GLU A 1 99 ? -9.391 12.972 -0.711 1.00 88.81 99 GLU A N 1
ATOM 771 C CA . GLU A 1 99 ? -8.484 14.054 -1.091 1.00 88.81 99 GLU A CA 1
ATOM 772 C C . GLU A 1 99 ? -7.438 13.548 -2.104 1.00 88.81 99 GLU A C 1
ATOM 774 O O . GLU A 1 99 ? -7.108 12.353 -2.106 1.00 88.81 99 GLU A O 1
ATOM 779 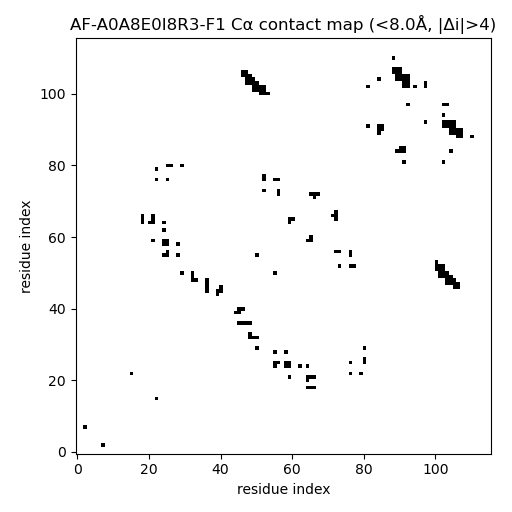N N . PRO A 1 100 ? -6.898 14.428 -2.970 1.00 87.19 100 PRO A N 1
ATOM 780 C CA . PRO A 1 100 ? -5.781 14.072 -3.833 1.00 87.19 100 PRO A CA 1
ATOM 781 C C . PRO A 1 100 ? -4.646 13.426 -3.034 1.00 87.19 100 PRO A C 1
ATOM 783 O O . PRO A 1 100 ? -4.393 13.782 -1.883 1.00 87.19 100 PRO A O 1
ATOM 786 N N . ASN A 1 101 ? -3.974 12.454 -3.644 1.00 89.75 101 ASN A N 1
ATOM 787 C CA . ASN A 1 101 ? -2.858 11.718 -3.048 1.00 89.75 101 ASN A CA 1
ATOM 788 C C . ASN A 1 101 ? -3.173 10.975 -1.735 1.00 89.75 101 ASN A C 1
ATOM 790 O O . ASN A 1 101 ? -2.258 10.551 -1.026 1.00 89.75 101 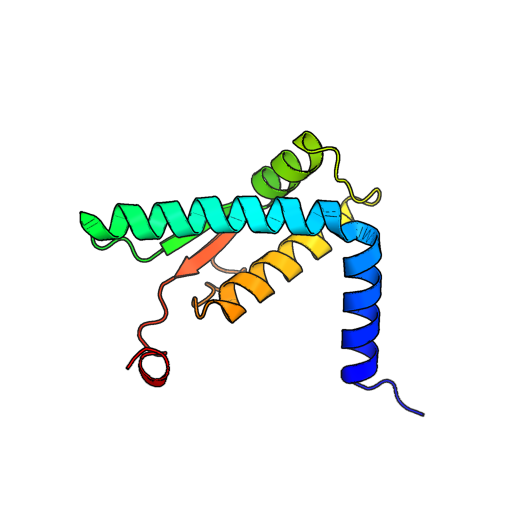ASN A O 1
ATOM 794 N N . THR A 1 102 ? -4.455 10.770 -1.427 1.00 93.44 102 THR A N 1
ATOM 795 C CA . THR A 1 102 ? -4.906 10.068 -0.225 1.00 93.44 102 THR A CA 1
ATOM 796 C C . THR A 1 102 ? -5.631 8.782 -0.590 1.00 93.44 102 THR A C 1
ATOM 798 O O . THR A 1 102 ? -6.491 8.756 -1.466 1.00 93.44 102 THR A O 1
ATOM 801 N N . ILE A 1 103 ? -5.297 7.703 0.113 1.00 93.88 103 ILE A N 1
ATOM 802 C CA . ILE A 1 103 ? -5.952 6.404 -0.021 1.00 93.88 103 ILE A CA 1
ATOM 803 C C . ILE A 1 103 ? -6.647 6.098 1.295 1.00 93.88 103 ILE A C 1
ATOM 805 O O . ILE A 1 103 ? -5.997 6.037 2.334 1.00 93.88 103 ILE A O 1
ATOM 809 N N . ILE A 1 104 ? -7.955 5.866 1.250 1.00 94.44 104 ILE A N 1
ATOM 810 C CA . ILE A 1 104 ? -8.727 5.451 2.422 1.00 94.44 104 ILE A CA 1
ATOM 811 C C . ILE A 1 104 ? -9.162 4.001 2.227 1.00 94.44 104 ILE A C 1
ATOM 813 O O . ILE A 1 104 ? -9.815 3.663 1.238 1.00 94.44 104 ILE A O 1
ATOM 817 N N . ALA A 1 105 ? -8.819 3.148 3.185 1.00 94.25 105 ALA A N 1
ATOM 818 C CA . ALA A 1 105 ? -9.230 1.754 3.237 1.00 94.25 105 ALA A CA 1
ATOM 819 C C . ALA A 1 105 ? -9.956 1.465 4.551 1.00 94.25 105 ALA A C 1
ATOM 821 O O . ALA A 1 105 ? -9.619 2.035 5.582 1.00 94.25 105 ALA A O 1
ATOM 822 N N . LYS A 1 106 ? -10.944 0.573 4.530 1.00 93.56 106 LYS A N 1
ATOM 823 C CA . LYS A 1 106 ? -11.740 0.198 5.703 1.00 93.56 106 LYS A CA 1
ATOM 824 C C . LYS A 1 106 ? -11.796 -1.307 5.885 1.00 93.56 106 LYS A C 1
ATOM 826 O O . LYS A 1 106 ? -11.649 -2.065 4.923 1.00 93.56 106 LYS A O 1
ATOM 831 N N . LEU A 1 107 ? -12.060 -1.754 7.107 1.00 91.12 107 LEU A N 1
ATOM 832 C CA . LEU A 1 107 ? -12.328 -3.161 7.382 1.00 91.12 107 LEU A CA 1
ATOM 833 C C . LEU A 1 107 ? -13.531 -3.643 6.561 1.00 91.12 107 LEU A C 1
ATOM 835 O O . LEU A 1 107 ? -14.616 -3.060 6.585 1.00 91.12 107 LEU A O 1
ATOM 839 N N . ASN A 1 108 ? -13.352 -4.745 5.834 1.00 85.38 108 ASN A N 1
ATOM 840 C CA . ASN A 1 108 ? -14.415 -5.322 5.024 1.00 85.38 108 ASN A CA 1
ATOM 841 C C . ASN A 1 108 ? -15.211 -6.367 5.818 1.00 85.38 108 ASN A C 1
ATOM 843 O O . ASN A 1 108 ? -14.959 -7.571 5.740 1.00 85.38 108 ASN A O 1
ATOM 847 N N . PHE A 1 109 ? -16.232 -5.916 6.548 1.00 78.38 109 PHE A N 1
ATOM 848 C CA . PHE A 1 109 ? -17.120 -6.808 7.306 1.00 78.38 109 PHE A CA 1
ATOM 849 C C . PHE A 1 109 ? -17.986 -7.727 6.422 1.00 78.38 109 PHE A C 1
ATOM 851 O O . PHE A 1 109 ? -18.553 -8.698 6.923 1.00 78.38 109 PHE A O 1
ATOM 858 N N . GLY A 1 110 ? -18.089 -7.453 5.116 1.00 67.44 110 GLY A N 1
ATOM 859 C CA . GLY A 1 110 ? -18.751 -8.321 4.137 1.00 67.44 110 GLY A CA 1
ATOM 860 C C . GLY A 1 110 ? -17.896 -9.519 3.708 1.00 67.44 110 GLY A C 1
ATOM 861 O O . GLY A 1 110 ? -18.431 -10.516 3.230 1.00 67.44 110 GLY A O 1
ATOM 862 N N . ASN A 1 111 ? -16.582 -9.475 3.949 1.00 63.44 111 ASN A N 1
ATOM 863 C CA . ASN A 1 111 ? -15.639 -10.550 3.628 1.00 63.44 111 ASN A CA 1
ATOM 864 C C . ASN A 1 111 ? -15.563 -11.639 4.724 1.00 63.44 111 ASN A C 1
ATOM 866 O O . ASN A 1 111 ? -14.632 -12.441 4.762 1.00 63.44 111 ASN A O 1
ATOM 870 N N . ARG A 1 112 ? -16.560 -11.703 5.624 1.00 52.16 112 ARG A N 1
ATOM 871 C CA . ARG A 1 112 ? -16.642 -12.649 6.760 1.00 52.16 112 ARG A CA 1
ATOM 872 C C . ARG A 1 112 ? -16.481 -14.125 6.385 1.00 52.16 112 ARG A C 1
ATOM 874 O O . ARG A 1 112 ? -16.148 -14.916 7.256 1.00 52.16 112 ARG A O 1
ATOM 881 N N . ARG A 1 113 ? -16.679 -14.512 5.121 1.00 49.12 113 ARG A N 1
ATOM 882 C CA . ARG A 1 113 ? -16.493 -15.900 4.662 1.00 49.12 113 ARG A CA 1
ATOM 883 C C . ARG A 1 113 ? -15.019 -16.335 4.598 1.00 49.12 113 ARG A C 1
ATOM 885 O O . ARG A 1 113 ? -14.761 -17.519 4.439 1.00 49.12 113 ARG A O 1
ATOM 892 N N . THR A 1 114 ? -14.082 -15.397 4.729 1.00 51.03 114 THR A N 1
ATOM 893 C CA . THR A 1 114 ? -12.631 -15.650 4.708 1.00 51.03 114 THR A CA 1
ATOM 894 C C . THR A 1 114 ? -12.021 -15.681 6.120 1.00 51.03 114 THR A C 1
ATOM 896 O O . THR A 1 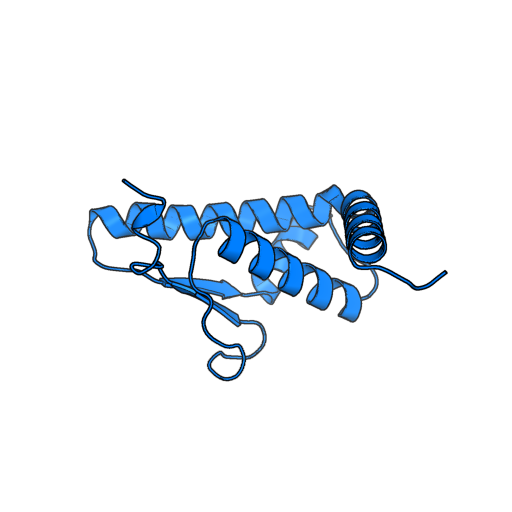114 ? -10.881 -16.099 6.280 1.00 51.03 114 THR A O 1
ATOM 899 N N . TYR A 1 115 ? -12.774 -15.264 7.148 1.00 48.88 115 TYR A N 1
ATOM 900 C CA . TYR A 1 115 ? -12.279 -15.082 8.523 1.00 48.88 115 TYR A CA 1
ATOM 901 C C . TYR A 1 115 ? -12.914 -16.037 9.558 1.00 48.88 115 TYR A C 1
ATOM 903 O O . TYR A 1 115 ? -12.713 -15.835 10.755 1.00 48.88 115 TYR A O 1
ATOM 911 N N . 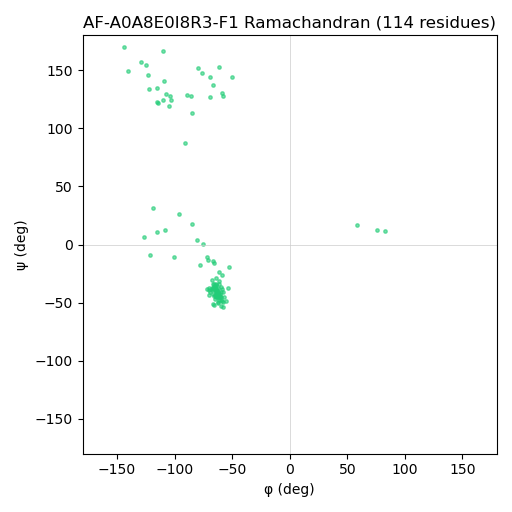TYR A 1 116 ? -13.659 -17.060 9.114 1.00 45.25 116 TYR A N 1
ATOM 912 C CA . TYR A 1 116 ? -14.206 -18.139 9.951 1.00 45.25 116 TYR A CA 1
ATOM 913 C C . TYR A 1 116 ? -13.979 -19.508 9.315 1.00 45.25 116 TYR A C 1
ATOM 915 O O . TYR A 1 116 ? -14.361 -19.666 8.132 1.00 45.25 116 TYR A O 1
#

Solvent-accessible surface area (backbone atoms only — not comparable to full-atom values): 6667 Å² total; per-residue (Å²): 135,81,91,49,69,67,61,54,51,49,54,51,51,55,58,45,58,78,41,42,63,33,55,50,35,40,46,53,50,51,49,53,52,53,50,47,45,59,57,47,43,77,83,44,86,68,51,66,44,77,46,49,49,66,58,36,52,51,53,10,45,75,72,72,23,78,59,92,52,62,69,60,35,53,54,49,50,52,54,48,52,54,51,54,43,47,72,73,52,34,38,71,57,59,70,92,79,43,61,87,64,43,47,46,32,29,69,38,78,86,55,53,82,80,76,109

pLDDT: mean 90.03, std 10.27, range [45.25, 97.19]

Secondary structure (DSSP, 8-state):
----HHHHHHHHHHHHHHTHHHHHHHHHHHHHHHHHHHHHTTTS---EEEEEHHHHHHHHHHTT---SSHHHHHHHHHHHHHHHHHHTTPEEPPGGGS-TTEEEEE--GGGGGG--

Nearest PDB structures (foldseek):
  8bfn-assembly1_C  TM=6.375E-01  e=1.044E-01  Escherichia coli
  8dk2-assembly1_G  TM=5.536E-01  e=8.535E-02  Pseudomonas aeruginosa PA14
  5dfn-assembly2_B  TM=4.887E-01  e=7.464E-02  Tetrahymena thermophila
  8dk2-assembly1_H  TM=5.525E-01  e=1.276E-01  Pseudomonas aeruginosa PA14

Organism: NCBI:txid1256221

Sequence (116 aa):
MGIDNNQLVARYFDRKADHAAFFKALEAYLDDQINELYTTLNDTFADTVTLSLDVAIAKAHQAGAKIDDPAAEEIAATNYLFKELSSRGLWLQSPDQTEPNTIIAKLNFGNRRTYY